Protein AF-A0A2G8TCR2-F1 (afdb_monomer)

Radius of gyration: 30.46 Å; Cα contacts (8 Å, |Δi|>4): 49; chains: 1; bounding box: 66×80×64 Å

pLDDT: mean 81.92, std 24.18, range [31.58, 98.81]

Structure (mmCIF, N/CA/C/O backbone):
data_AF-A0A2G8TCR2-F1
#
_entry.id   AF-A0A2G8TCR2-F1
#
loop_
_atom_site.group_PDB
_atom_site.id
_atom_site.type_symbol
_atom_site.label_atom_id
_atom_site.label_alt_id
_atom_site.label_comp_id
_atom_site.label_asym_id
_atom_site.label_entity_id
_atom_site.label_seq_id
_atom_site.pdbx_PDB_ins_code
_atom_site.Cartn_x
_atom_site.Cartn_y
_atom_site.Cartn_z
_atom_site.occupancy
_atom_site.B_iso_or_equiv
_atom_site.auth_seq_id
_atom_site.auth_comp_id
_atom_site.auth_asym_id
_atom_site.auth_atom_id
_atom_site.pdbx_PDB_model_num
ATOM 1 N N . MET A 1 1 ? -4.314 7.991 1.433 1.00 79.81 1 MET A N 1
ATOM 2 C CA . MET A 1 1 ? -3.798 7.998 2.825 1.00 79.81 1 MET A CA 1
ATOM 3 C C . MET A 1 1 ? -4.291 9.195 3.634 1.00 79.81 1 MET A C 1
ATOM 5 O O . MET A 1 1 ? -5.006 8.972 4.592 1.00 79.81 1 MET A O 1
ATOM 9 N N . GLU A 1 2 ? -4.019 10.449 3.253 1.00 84.31 2 GLU A N 1
ATOM 10 C CA . GLU A 1 2 ? -4.467 11.628 4.037 1.00 84.31 2 GLU A CA 1
ATOM 11 C C . GLU A 1 2 ? -5.997 11.785 4.145 1.00 84.31 2 GLU A C 1
ATOM 13 O O . GLU A 1 2 ? -6.511 12.331 5.119 1.00 84.31 2 GLU A O 1
ATOM 18 N N . ARG A 1 3 ? -6.741 11.287 3.149 1.00 87.06 3 ARG A N 1
ATOM 19 C CA . ARG A 1 3 ? -8.203 11.164 3.234 1.00 87.06 3 ARG A CA 1
ATOM 20 C C . ARG A 1 3 ? -8.614 10.143 4.298 1.00 87.06 3 ARG A C 1
ATOM 22 O O . ARG A 1 3 ? -9.419 10.474 5.151 1.00 87.06 3 ARG A O 1
ATOM 29 N N . LEU A 1 4 ? -8.010 8.954 4.261 1.00 89.50 4 LEU A N 1
ATOM 30 C CA . LEU A 1 4 ? -8.298 7.860 5.190 1.00 89.50 4 LEU A CA 1
ATOM 31 C C . LEU A 1 4 ? -7.996 8.236 6.643 1.00 89.50 4 LEU A C 1
ATOM 33 O O . LEU A 1 4 ? -8.786 7.954 7.528 1.00 89.50 4 LEU A O 1
ATOM 37 N N . ALA A 1 5 ? -6.898 8.957 6.880 1.00 86.94 5 ALA A N 1
ATOM 38 C CA . ALA A 1 5 ? -6.528 9.425 8.215 1.00 86.94 5 ALA A CA 1
ATOM 39 C C . ALA A 1 5 ? -7.534 10.417 8.842 1.00 86.94 5 ALA A C 1
ATOM 41 O O . ALA A 1 5 ? -7.387 10.760 10.010 1.00 86.94 5 ALA A O 1
ATOM 42 N N . ARG A 1 6 ? -8.509 10.917 8.073 1.00 90.25 6 ARG A N 1
ATOM 43 C CA . ARG A 1 6 ? -9.572 11.830 8.528 1.00 90.25 6 ARG A CA 1
ATOM 44 C C . ARG A 1 6 ? -10.968 11.219 8.398 1.00 90.25 6 ARG A C 1
ATOM 46 O O . ARG A 1 6 ? -11.954 11.917 8.630 1.00 90.25 6 ARG A O 1
ATOM 53 N N . THR A 1 7 ? -11.053 9.967 7.960 1.00 90.50 7 THR A N 1
ATOM 54 C CA . THR A 1 7 ? -12.312 9.235 7.873 1.00 90.50 7 THR A CA 1
ATOM 55 C C . THR A 1 7 ? -12.803 8.930 9.293 1.00 90.50 7 THR A C 1
ATOM 57 O O . THR A 1 7 ? -11.971 8.633 10.148 1.00 90.50 7 THR A O 1
ATOM 60 N N . PRO A 1 8 ? -14.116 9.015 9.569 1.00 91.88 8 PRO A N 1
ATOM 61 C CA . PRO A 1 8 ? -14.663 8.580 10.850 1.00 91.88 8 PRO A CA 1
ATOM 62 C C . PRO A 1 8 ? -14.346 7.105 11.143 1.00 91.88 8 PRO A C 1
ATOM 64 O O . PRO A 1 8 ? -14.259 6.298 10.217 1.00 91.88 8 PRO A O 1
ATOM 67 N N . ASP A 1 9 ? -14.206 6.752 12.422 1.00 90.38 9 ASP A N 1
ATOM 68 C CA . ASP A 1 9 ? -13.801 5.409 12.864 1.00 90.38 9 ASP A CA 1
ATOM 69 C C . ASP A 1 9 ? -14.678 4.289 12.276 1.00 90.38 9 ASP A C 1
ATOM 71 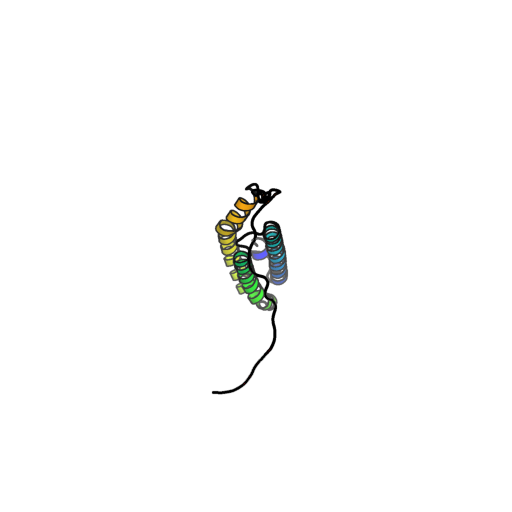O O . ASP A 1 9 ? -14.167 3.234 11.907 1.00 90.38 9 ASP A O 1
ATOM 75 N N . ASP A 1 10 ? -15.983 4.540 12.113 1.00 91.62 10 ASP A N 1
ATOM 76 C CA . ASP A 1 10 ? -16.956 3.583 11.565 1.00 91.62 10 ASP A CA 1
ATOM 77 C C . ASP A 1 10 ? -16.744 3.244 10.079 1.00 91.62 10 ASP A C 1
ATOM 79 O O . ASP A 1 10 ? -17.235 2.227 9.601 1.00 91.62 10 ASP A O 1
ATOM 83 N N . GLN A 1 11 ? -15.985 4.069 9.359 1.00 95.06 11 GLN A N 1
ATOM 84 C CA . GLN A 1 11 ? -15.630 3.903 7.948 1.00 95.06 11 GLN A CA 1
ATOM 85 C C . GLN A 1 11 ? -14.128 3.650 7.758 1.00 95.06 11 GLN A C 1
ATOM 87 O O . GLN A 1 11 ? -13.651 3.488 6.629 1.00 95.06 11 GLN A O 1
ATOM 92 N N . PHE A 1 12 ? -13.348 3.663 8.842 1.00 96.69 12 PHE A N 1
ATOM 93 C CA . PHE A 1 12 ? -11.898 3.562 8.763 1.00 96.69 12 PHE A CA 1
ATOM 94 C C . PHE A 1 12 ? -11.453 2.182 8.270 1.00 96.69 12 PHE A C 1
ATOM 96 O O . PHE A 1 12 ? -10.577 2.108 7.410 1.00 96.69 12 PHE A O 1
ATOM 103 N N . ALA A 1 13 ? -12.062 1.103 8.773 1.00 97.12 13 ALA A N 1
ATOM 104 C CA . ALA A 1 13 ? -11.699 -0.263 8.393 1.00 97.12 13 ALA A CA 1
ATOM 105 C C . ALA A 1 13 ? -11.891 -0.517 6.889 1.00 97.12 13 ALA A C 1
ATOM 107 O O . ALA A 1 13 ? -10.961 -0.969 6.221 1.00 97.12 13 ALA A O 1
ATOM 108 N N . ASP A 1 14 ? -13.040 -0.122 6.335 1.00 97.31 14 ASP A N 1
ATOM 109 C CA . ASP A 1 14 ? -13.312 -0.227 4.896 1.00 97.31 14 ASP A CA 1
ATOM 110 C C . ASP A 1 14 ? -12.282 0.558 4.079 1.00 97.31 14 ASP A C 1
ATOM 112 O O . ASP A 1 14 ? -11.683 0.044 3.136 1.00 97.31 14 ASP A O 1
ATOM 116 N N . GLY A 1 15 ? -11.989 1.793 4.492 1.00 97.69 15 GLY A N 1
ATOM 117 C CA . GLY A 1 15 ? -10.991 2.605 3.810 1.00 97.69 15 GLY A CA 1
ATOM 118 C C . GLY A 1 15 ? -9.557 2.066 3.941 1.00 97.69 15 GLY A C 1
ATOM 119 O O . GLY A 1 15 ? -8.740 2.283 3.042 1.00 97.69 15 GLY A O 1
ATOM 120 N N . PHE A 1 16 ? -9.231 1.366 5.031 1.00 98.25 16 PHE A N 1
ATOM 121 C CA . PHE A 1 16 ? -7.952 0.678 5.213 1.00 98.25 16 PHE A CA 1
ATOM 122 C C . PHE A 1 16 ? -7.836 -0.529 4.276 1.00 98.25 16 PHE A C 1
ATOM 124 O O . PHE A 1 16 ? -6.799 -0.700 3.634 1.00 98.25 16 PHE A O 1
ATOM 131 N N . ASN A 1 17 ? -8.916 -1.293 4.114 1.00 98.19 17 ASN A N 1
ATOM 132 C CA . ASN A 1 17 ? -9.001 -2.398 3.161 1.00 98.19 17 ASN A CA 1
ATOM 133 C C . ASN A 1 17 ? -8.857 -1.918 1.712 1.00 98.19 17 ASN A C 1
ATOM 135 O O . ASN A 1 17 ? -8.051 -2.467 0.957 1.00 98.19 17 ASN A O 1
ATOM 139 N N . ASP A 1 18 ? -9.546 -0.834 1.350 1.00 98.06 18 ASP A N 1
ATOM 140 C CA . ASP A 1 18 ? -9.407 -0.200 0.036 1.00 98.06 18 ASP A CA 1
ATOM 141 C C . ASP A 1 18 ? -7.961 0.235 -0.234 1.00 98.06 18 ASP A C 1
ATOM 143 O O . ASP A 1 18 ? -7.439 0.057 -1.337 1.00 98.06 18 ASP A O 1
ATOM 147 N N . LEU A 1 19 ? -7.282 0.788 0.778 1.00 97.69 19 LEU A N 1
ATOM 148 C CA . LEU A 1 19 ? -5.886 1.198 0.655 1.00 97.69 19 LEU A CA 1
ATOM 149 C C . LEU A 1 19 ? -4.956 0.008 0.394 1.00 97.69 19 LEU A C 1
ATOM 151 O O . LEU A 1 19 ? -4.040 0.131 -0.424 1.00 97.69 19 LEU A O 1
ATOM 155 N N . ILE A 1 20 ? -5.160 -1.109 1.097 1.00 98.56 20 ILE A N 1
ATOM 156 C CA . ILE A 1 20 ? -4.379 -2.334 0.894 1.00 98.56 20 ILE A CA 1
ATOM 157 C C . ILE A 1 20 ? -4.570 -2.828 -0.541 1.00 98.56 20 ILE A C 1
ATOM 159 O O . ILE A 1 20 ? -3.578 -2.989 -1.250 1.00 98.56 20 ILE A O 1
ATOM 163 N N . ALA A 1 21 ? -5.814 -2.956 -1.006 1.00 98.56 21 ALA A N 1
ATOM 164 C CA . ALA A 1 21 ? -6.121 -3.415 -2.362 1.00 98.56 21 ALA A CA 1
ATOM 165 C C . ALA A 1 21 ? -5.533 -2.494 -3.453 1.00 98.56 21 ALA A C 1
ATOM 167 O O . ALA A 1 21 ? -4.983 -2.952 -4.463 1.00 98.56 21 ALA A O 1
ATOM 168 N N . GLU A 1 22 ? -5.597 -1.174 -3.248 1.00 98.19 22 GLU A N 1
ATOM 169 C CA . GLU A 1 22 ? -4.992 -0.194 -4.153 1.00 98.19 22 GLU A CA 1
ATOM 170 C C . GLU A 1 22 ? -3.461 -0.332 -4.189 1.00 98.19 22 GLU A C 1
ATOM 172 O O . GLU A 1 22 ? -2.831 -0.185 -5.243 1.00 98.19 22 GLU A O 1
ATOM 177 N N . LEU A 1 23 ? -2.837 -0.593 -3.037 1.00 98.19 23 LEU A N 1
ATOM 178 C CA . LEU A 1 23 ? -1.397 -0.789 -2.953 1.00 98.19 23 LEU A CA 1
ATOM 179 C C . LEU A 1 23 ? -0.976 -2.095 -3.633 1.00 98.19 23 LEU A C 1
ATOM 181 O O . LEU A 1 23 ? -0.072 -2.052 -4.462 1.00 98.19 23 LEU A O 1
ATOM 185 N N . GLU A 1 24 ? -1.645 -3.213 -3.355 1.00 98.81 24 GLU A N 1
ATOM 186 C CA . GLU A 1 24 ? -1.401 -4.506 -4.009 1.00 98.81 24 GLU A CA 1
ATOM 187 C C . GLU A 1 24 ? -1.433 -4.387 -5.532 1.00 98.81 24 GLU A C 1
ATOM 189 O O . GLU A 1 24 ? -0.497 -4.817 -6.209 1.00 98.81 24 GLU A O 1
ATOM 194 N N . THR A 1 25 ? -2.475 -3.740 -6.064 1.00 98.75 25 THR A N 1
ATOM 195 C CA . THR A 1 25 ? -2.640 -3.528 -7.507 1.00 98.75 25 THR A CA 1
ATOM 196 C C . THR A 1 25 ? -1.443 -2.775 -8.085 1.00 98.75 25 THR A C 1
ATOM 198 O O . THR A 1 25 ? -0.821 -3.222 -9.046 1.00 98.75 25 THR A O 1
ATOM 201 N N . ARG A 1 26 ? -1.047 -1.665 -7.453 1.00 98.06 26 ARG A N 1
ATOM 202 C CA . ARG A 1 26 ? 0.073 -0.842 -7.924 1.00 98.06 26 ARG A CA 1
ATOM 203 C C . ARG A 1 26 ? 1.416 -1.568 -7.865 1.00 98.06 26 ARG A C 1
ATOM 205 O O . ARG A 1 26 ? 2.204 -1.454 -8.800 1.00 98.06 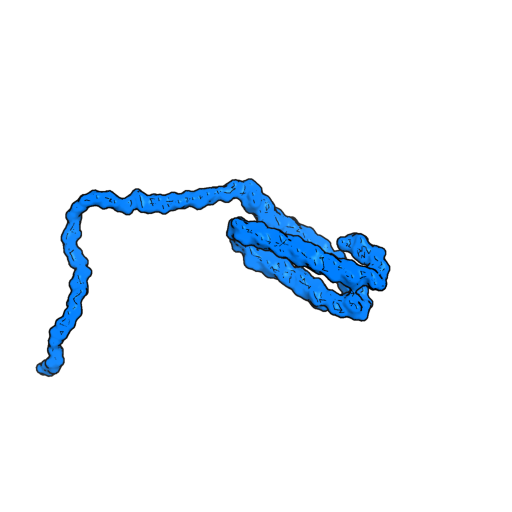26 ARG A O 1
ATOM 212 N N . LEU A 1 27 ? 1.680 -2.297 -6.781 1.00 98.56 27 LEU A N 1
ATOM 213 C CA . LEU A 1 27 ? 2.915 -3.070 -6.636 1.00 98.56 27 LEU A CA 1
ATOM 214 C C . LEU A 1 27 ? 2.965 -4.205 -7.671 1.00 98.56 27 LEU A C 1
ATOM 216 O O . LEU A 1 27 ? 4.017 -4.473 -8.250 1.00 98.56 27 LEU A O 1
ATOM 220 N N . ARG A 1 28 ? 1.823 -4.832 -7.973 1.00 98.69 28 ARG A N 1
ATOM 221 C CA . ARG A 1 28 ? 1.714 -5.861 -9.013 1.00 98.69 28 ARG A CA 1
ATOM 222 C C . ARG A 1 28 ? 1.921 -5.304 -10.422 1.00 98.69 28 ARG A C 1
ATOM 224 O O . ARG A 1 28 ? 2.582 -5.959 -11.232 1.00 98.69 28 ARG A O 1
ATOM 231 N N . ASP A 1 29 ? 1.405 -4.113 -10.708 1.00 98.38 29 ASP A N 1
ATOM 232 C CA . ASP A 1 29 ? 1.634 -3.420 -11.979 1.00 98.38 29 ASP A CA 1
ATOM 233 C C . ASP A 1 29 ? 3.120 -3.098 -12.178 1.00 98.38 29 ASP A C 1
ATOM 235 O O . ASP A 1 29 ? 3.684 -3.365 -13.243 1.00 98.38 29 ASP A O 1
ATOM 239 N N . GLU A 1 30 ? 3.792 -2.591 -11.141 1.00 98.31 30 GLU A N 1
ATOM 240 C CA . GLU A 1 30 ? 5.235 -2.346 -11.180 1.00 98.31 30 GLU A CA 1
ATOM 241 C C . GLU A 1 30 ? 6.014 -3.643 -11.419 1.00 98.31 30 GLU A C 1
ATOM 243 O O . GLU A 1 30 ? 6.862 -3.719 -12.309 1.00 98.31 30 GLU A O 1
ATOM 248 N N . GLU A 1 31 ? 5.683 -4.707 -10.692 1.00 98.62 31 GLU A N 1
ATOM 249 C CA . GLU A 1 31 ? 6.303 -6.013 -10.883 1.00 98.62 31 GLU A CA 1
ATOM 250 C C . GLU A 1 31 ? 6.126 -6.565 -12.302 1.00 98.62 31 GLU A C 1
ATOM 252 O O . GLU A 1 31 ? 7.041 -7.208 -12.820 1.00 98.62 31 GLU A O 1
ATOM 257 N N . ALA A 1 32 ? 4.983 -6.319 -12.945 1.00 98.31 32 ALA A N 1
ATOM 258 C CA . ALA A 1 32 ? 4.755 -6.713 -14.333 1.00 98.31 32 ALA A CA 1
ATOM 259 C C . ALA A 1 32 ? 5.671 -5.940 -15.301 1.00 98.31 32 ALA A C 1
ATOM 261 O O . ALA A 1 32 ? 6.216 -6.522 -16.243 1.00 98.31 32 ALA A O 1
ATOM 262 N N . VAL A 1 33 ? 5.916 -4.648 -15.046 1.00 96.81 33 VAL A N 1
ATOM 263 C CA . VAL A 1 33 ? 6.910 -3.859 -15.797 1.00 96.81 33 VAL A CA 1
ATOM 264 C C . VAL A 1 33 ? 8.305 -4.458 -15.626 1.00 96.81 33 VAL A C 1
ATOM 266 O O . VAL A 1 33 ? 9.044 -4.629 -16.598 1.00 96.81 33 VAL A O 1
ATOM 269 N N . MET A 1 34 ? 8.669 -4.819 -14.400 1.00 97.94 34 MET A N 1
ATOM 270 C CA . MET A 1 34 ? 9.967 -5.418 -14.103 1.00 97.94 34 MET A CA 1
ATOM 271 C C . MET A 1 34 ? 10.163 -6.778 -14.785 1.00 97.94 34 MET A C 1
ATOM 273 O O . MET A 1 34 ? 11.247 -7.050 -15.308 1.00 97.94 34 MET A O 1
ATOM 277 N N . GLU A 1 35 ? 9.130 -7.624 -14.804 1.00 97.81 35 GLU A N 1
ATOM 278 C CA . GLU A 1 35 ? 9.120 -8.894 -15.540 1.00 97.81 35 GLU A CA 1
ATOM 279 C C . GLU A 1 35 ? 9.340 -8.673 -17.037 1.00 97.81 35 GLU A C 1
ATOM 281 O O . GLU A 1 35 ? 10.219 -9.303 -17.627 1.00 97.81 35 GLU A O 1
ATOM 286 N N . ALA A 1 36 ? 8.599 -7.741 -17.644 1.00 96.19 36 ALA A N 1
ATOM 287 C CA . ALA A 1 36 ? 8.705 -7.435 -19.070 1.00 96.19 36 ALA A CA 1
ATOM 288 C C . ALA A 1 36 ? 10.117 -6.971 -19.472 1.00 96.19 36 ALA A C 1
ATOM 290 O O . ALA A 1 36 ? 10.583 -7.246 -20.580 1.00 96.19 36 ALA A O 1
ATOM 291 N N . LEU A 1 37 ? 10.824 -6.304 -18.558 1.00 93.88 37 LEU A N 1
ATOM 292 C CA . LEU A 1 37 ? 12.195 -5.841 -18.759 1.00 93.88 37 LEU A CA 1
ATOM 293 C C . LEU A 1 37 ? 13.267 -6.882 -18.419 1.00 93.88 37 LEU A C 1
ATOM 295 O O . LEU A 1 37 ? 14.446 -6.610 -18.641 1.00 93.88 37 LEU A O 1
ATOM 299 N N . ASN A 1 38 ? 12.898 -8.052 -17.883 1.00 95.12 38 ASN A N 1
ATOM 300 C CA . ASN A 1 38 ? 13.835 -8.980 -17.240 1.00 95.12 38 ASN A CA 1
ATOM 301 C C . ASN A 1 38 ? 14.735 -8.255 -16.222 1.00 95.12 38 ASN A C 1
ATOM 303 O O . ASN A 1 38 ? 15.958 -8.418 -16.219 1.00 95.12 38 ASN A O 1
ATOM 307 N N . TYR A 1 39 ? 14.136 -7.392 -15.396 1.00 97.00 39 TYR A N 1
ATOM 308 C CA . TYR A 1 39 ? 14.882 -6.499 -14.520 1.00 97.00 39 TYR A CA 1
ATOM 309 C C . TYR A 1 39 ? 15.754 -7.289 -13.523 1.00 97.00 39 TYR A C 1
ATOM 311 O O . TYR A 1 39 ? 15.217 -8.088 -12.748 1.00 97.00 39 TYR A O 1
ATOM 319 N N . PRO A 1 40 ? 17.084 -7.061 -13.478 1.00 96.06 40 PRO A N 1
ATOM 320 C CA . PRO A 1 40 ? 17.999 -7.903 -12.701 1.00 96.06 40 PRO A CA 1
ATOM 321 C C . PRO A 1 40 ? 17.680 -7.996 -11.203 1.00 96.06 40 PRO A C 1
ATOM 323 O O . PRO A 1 40 ? 17.914 -9.033 -10.587 1.00 96.06 40 PRO A O 1
ATOM 326 N N . ALA A 1 41 ? 17.125 -6.932 -10.614 1.00 97.00 41 ALA A N 1
ATOM 327 C CA . ALA A 1 41 ? 16.804 -6.870 -9.187 1.00 97.00 41 ALA A CA 1
ATOM 328 C C . ALA A 1 41 ? 15.333 -7.211 -8.862 1.00 97.00 41 ALA A C 1
ATOM 330 O O . ALA A 1 41 ? 14.864 -6.909 -7.764 1.00 97.00 41 ALA A O 1
ATOM 331 N N . LEU A 1 42 ? 14.604 -7.873 -9.776 1.00 98.12 42 LEU A N 1
ATOM 332 C CA . LEU A 1 42 ? 13.195 -8.257 -9.589 1.00 98.12 42 LEU A CA 1
ATOM 333 C C . LEU A 1 42 ? 12.941 -8.971 -8.256 1.00 98.12 42 LEU A C 1
ATOM 335 O O . LEU A 1 42 ? 12.017 -8.623 -7.525 1.00 98.12 42 LEU A O 1
ATOM 339 N N . ARG A 1 43 ? 13.783 -9.950 -7.908 1.00 98.50 43 ARG A N 1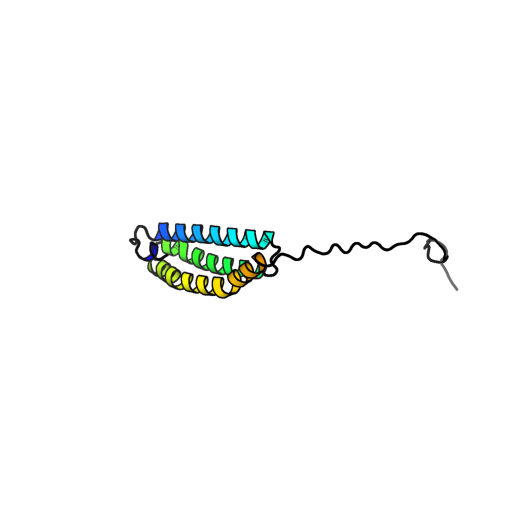
ATOM 340 C CA . ARG A 1 43 ? 13.592 -10.750 -6.692 1.00 98.50 43 ARG A CA 1
ATOM 341 C C . ARG A 1 43 ? 13.657 -9.904 -5.417 1.00 98.50 43 ARG A C 1
ATOM 343 O O . ARG A 1 43 ? 12.787 -10.039 -4.564 1.00 98.50 43 ARG A O 1
ATOM 350 N N . SER A 1 44 ? 14.673 -9.054 -5.282 1.00 98.38 44 SER A N 1
ATOM 351 C CA . SER A 1 44 ? 14.846 -8.217 -4.089 1.00 98.38 44 SER A CA 1
ATOM 352 C C . SER A 1 44 ? 13.798 -7.108 -3.998 1.00 98.38 44 SER A C 1
ATOM 354 O O . SER A 1 44 ? 13.428 -6.706 -2.902 1.00 98.38 44 SER A O 1
ATOM 356 N N . HIS A 1 45 ? 13.295 -6.622 -5.134 1.00 98.56 45 HIS A N 1
ATOM 357 C CA . HIS A 1 45 ? 12.216 -5.630 -5.176 1.00 98.56 45 HIS A CA 1
ATOM 358 C C . HIS A 1 45 ? 10.893 -6.224 -4.695 1.00 98.56 45 HIS A C 1
ATOM 360 O O . HIS A 1 45 ? 10.278 -5.686 -3.777 1.00 98.56 45 HIS A O 1
ATOM 366 N N . ARG A 1 46 ? 10.531 -7.406 -5.206 1.00 98.81 46 ARG A N 1
ATOM 367 C CA . ARG A 1 46 ? 9.372 -8.176 -4.729 1.00 98.81 46 ARG A CA 1
ATOM 368 C C . ARG A 1 46 ? 9.422 -8.478 -3.248 1.00 98.81 46 ARG A C 1
ATOM 370 O O . ARG A 1 46 ? 8.405 -8.447 -2.570 1.00 98.81 46 ARG A O 1
ATOM 377 N N . GLU A 1 47 ? 10.604 -8.787 -2.734 1.00 98.81 47 GLU A N 1
ATOM 378 C CA . GLU A 1 47 ? 10.770 -9.026 -1.308 1.00 98.81 47 GLU A CA 1
ATOM 379 C C . GLU A 1 47 ? 10.414 -7.783 -0.477 1.00 98.81 47 GLU A C 1
ATOM 381 O O . GLU A 1 47 ? 9.770 -7.912 0.563 1.00 98.81 47 GLU A O 1
ATOM 386 N N . GLN A 1 48 ? 10.778 -6.579 -0.933 1.00 98.62 48 GLN A N 1
ATOM 387 C CA . GLN A 1 48 ? 10.385 -5.339 -0.256 1.00 98.62 48 GLN A CA 1
ATOM 388 C C . GLN A 1 48 ? 8.870 -5.119 -0.313 1.00 98.62 48 GLN A C 1
ATOM 390 O O . GLN A 1 48 ? 8.280 -4.785 0.715 1.00 98.62 48 GLN A O 1
ATOM 395 N N . HIS A 1 49 ? 8.237 -5.371 -1.463 1.00 98.75 49 HIS A N 1
ATOM 396 C CA . HIS A 1 49 ? 6.776 -5.325 -1.603 1.00 98.75 49 HIS A CA 1
ATOM 397 C C . HIS A 1 49 ? 6.087 -6.291 -0.639 1.00 98.75 49 HIS A C 1
ATOM 399 O O . HIS A 1 49 ? 5.230 -5.891 0.145 1.00 98.75 49 HIS A O 1
ATOM 405 N N . ALA A 1 50 ? 6.511 -7.556 -0.648 1.00 98.75 50 ALA A N 1
ATOM 406 C CA . ALA A 1 50 ? 5.927 -8.605 0.172 1.00 98.75 50 ALA A CA 1
ATOM 407 C C . ALA A 1 50 ? 6.047 -8.298 1.669 1.00 98.75 50 ALA A C 1
ATOM 409 O O . ALA A 1 50 ? 5.100 -8.524 2.413 1.00 98.75 50 ALA A O 1
ATOM 410 N N . ARG A 1 51 ? 7.179 -7.744 2.124 1.00 98.62 51 ARG A N 1
ATOM 411 C CA . ARG A 1 51 ? 7.355 -7.338 3.529 1.00 98.62 51 ARG A CA 1
ATOM 412 C C . ARG A 1 51 ? 6.411 -6.203 3.927 1.00 98.62 51 ARG A C 1
ATOM 414 O O . ARG A 1 51 ? 5.853 -6.248 5.020 1.00 98.62 51 ARG A O 1
ATOM 421 N N . ALA A 1 52 ? 6.225 -5.208 3.059 1.00 98.38 52 ALA A N 1
ATOM 422 C CA . ALA A 1 52 ? 5.302 -4.107 3.316 1.00 98.38 52 ALA A CA 1
ATOM 423 C C . ALA A 1 52 ? 3.843 -4.588 3.359 1.00 98.38 52 ALA A C 1
ATOM 425 O O . ALA A 1 52 ? 3.128 -4.283 4.312 1.00 98.38 52 ALA A O 1
ATOM 426 N N . LEU A 1 53 ? 3.427 -5.398 2.380 1.00 98.75 53 LEU A N 1
ATOM 427 C CA . LEU A 1 53 ? 2.083 -5.981 2.340 1.00 98.75 53 LEU A CA 1
ATOM 428 C C . LEU A 1 53 ? 1.830 -6.918 3.525 1.00 98.75 53 LEU A C 1
ATOM 430 O O . LEU A 1 53 ? 0.782 -6.831 4.153 1.00 98.75 53 LEU A O 1
ATOM 434 N N . ALA A 1 54 ? 2.799 -7.756 3.901 1.00 98.75 54 ALA A N 1
ATOM 435 C CA . ALA A 1 54 ? 2.665 -8.640 5.057 1.00 98.75 54 ALA A CA 1
ATOM 436 C C . ALA A 1 54 ? 2.418 -7.863 6.360 1.00 98.75 54 ALA A C 1
ATOM 438 O O . ALA A 1 54 ? 1.592 -8.280 7.169 1.00 98.75 54 ALA A O 1
ATOM 439 N N . ALA A 1 55 ? 3.093 -6.726 6.558 1.00 98.25 55 ALA A N 1
ATOM 440 C CA . ALA A 1 55 ? 2.851 -5.871 7.718 1.00 98.25 55 ALA A CA 1
ATOM 441 C C . ALA A 1 55 ? 1.428 -5.284 7.714 1.00 98.25 55 ALA A C 1
ATOM 443 O O . ALA A 1 55 ? 0.770 -5.270 8.753 1.00 98.25 55 ALA A O 1
ATOM 444 N N . LEU A 1 56 ? 0.930 -4.853 6.551 1.00 98.56 56 LEU A N 1
ATOM 445 C CA . LEU A 1 56 ? -0.430 -4.326 6.413 1.00 98.56 56 LEU A CA 1
ATOM 446 C C . LEU A 1 56 ? -1.494 -5.403 6.647 1.00 98.56 56 LEU A C 1
ATOM 448 O O . LEU A 1 56 ? -2.410 -5.179 7.432 1.00 98.56 56 LEU A O 1
ATOM 452 N N . HIS A 1 57 ? -1.340 -6.590 6.060 1.00 98.62 57 HIS A N 1
ATOM 453 C CA . HIS A 1 57 ? -2.258 -7.709 6.294 1.00 98.62 57 HIS A CA 1
ATOM 454 C C . HIS A 1 57 ? -2.215 -8.235 7.727 1.00 98.62 57 HIS A C 1
ATOM 456 O O . HIS A 1 57 ? -3.199 -8.796 8.197 1.00 98.62 57 HIS A O 1
ATOM 462 N N . HIS A 1 58 ? -1.101 -8.064 8.442 1.00 98.31 58 HIS A N 1
ATOM 463 C CA . HIS A 1 58 ? -1.054 -8.396 9.863 1.00 98.31 58 HIS A CA 1
ATOM 464 C C . HIS A 1 58 ? -1.897 -7.427 10.707 1.00 98.31 58 HIS A C 1
ATOM 466 O O . HIS A 1 58 ? -2.552 -7.854 11.657 1.00 98.31 58 HIS A O 1
ATOM 472 N N . ALA A 1 59 ? -1.906 -6.140 10.345 1.00 98.06 59 ALA A N 1
ATOM 473 C CA . ALA A 1 59 ? -2.718 -5.121 11.006 1.00 98.06 59 ALA A CA 1
ATOM 474 C C . ALA A 1 59 ? -4.203 -5.195 10.614 1.00 98.06 59 ALA A C 1
ATOM 476 O O . ALA A 1 59 ? -5.069 -4.951 11.448 1.00 98.06 59 ALA A O 1
ATOM 477 N N . GLN A 1 60 ? -4.500 -5.566 9.367 1.00 98.44 60 GLN A N 1
ATOM 478 C CA . GLN A 1 60 ? -5.844 -5.591 8.788 1.00 98.44 60 GLN A CA 1
ATOM 479 C C . GLN A 1 60 ? -6.927 -6.230 9.684 1.00 98.44 60 GLN A C 1
ATOM 481 O O . GLN A 1 60 ? -7.880 -5.527 10.012 1.00 98.44 60 GLN A O 1
ATOM 486 N N . PRO A 1 61 ? -6.800 -7.483 10.171 1.00 98.44 61 PRO A N 1
ATOM 487 C CA . PRO A 1 61 ? -7.847 -8.090 10.998 1.00 98.44 61 PRO A CA 1
ATOM 488 C C . PRO A 1 61 ? -8.032 -7.395 12.357 1.00 98.44 61 PRO A C 1
ATOM 490 O O . PRO A 1 61 ? -9.105 -7.470 12.948 1.00 98.44 61 PRO A O 1
ATOM 493 N N . GLN A 1 62 ? -7.001 -6.722 12.876 1.00 98.38 62 GLN A N 1
ATOM 494 C CA . GLN A 1 62 ? -7.094 -5.967 14.131 1.00 98.38 62 GLN A CA 1
ATOM 495 C C . GLN A 1 62 ? -7.836 -4.646 13.905 1.00 98.38 62 GLN A C 1
ATOM 497 O O . GLN A 1 62 ? -8.703 -4.288 14.700 1.00 98.38 62 GLN A O 1
ATOM 502 N N . VAL A 1 63 ? -7.570 -3.976 12.780 1.00 98.12 63 VAL A N 1
ATOM 503 C CA . VAL A 1 63 ? -8.306 -2.780 12.345 1.00 98.12 63 VAL A CA 1
ATOM 504 C C . VAL A 1 63 ? -9.779 -3.109 12.086 1.00 98.12 63 VAL A C 1
ATOM 506 O O . VAL A 1 63 ? -10.654 -2.391 12.562 1.00 98.12 63 VAL A O 1
ATOM 509 N N . GLU A 1 64 ? -10.072 -4.222 11.408 1.00 97.38 64 GLU A N 1
ATOM 510 C CA . GLU A 1 64 ? -11.442 -4.728 11.216 1.00 97.38 64 GLU A CA 1
ATOM 511 C C . GLU A 1 64 ? -12.127 -5.073 12.550 1.00 97.38 64 GLU A C 1
ATOM 513 O O . GLU A 1 64 ? -13.338 -4.915 12.693 1.00 97.38 64 GLU A O 1
ATOM 518 N N . GLY A 1 65 ? -11.348 -5.496 13.551 1.00 97.12 65 GLY A N 1
ATOM 519 C CA . GLY A 1 65 ? -11.793 -5.710 14.929 1.00 97.12 65 GLY A CA 1
ATOM 520 C C . GLY A 1 65 ? -11.958 -4.434 15.767 1.00 97.12 65 GLY A C 1
ATOM 521 O O . GLY A 1 65 ? -12.353 -4.535 16.929 1.00 97.12 65 GLY A O 1
ATOM 522 N N . GLY A 1 66 ? -11.674 -3.253 15.206 1.00 96.19 66 GLY A N 1
ATOM 523 C CA . GLY A 1 66 ? -11.842 -1.951 15.858 1.00 96.19 66 GLY A CA 1
ATOM 524 C C . GLY A 1 66 ? -10.563 -1.318 16.419 1.00 96.19 66 GLY A C 1
ATOM 525 O O . GLY A 1 66 ? -10.648 -0.268 17.056 1.00 96.19 66 GLY A O 1
ATOM 526 N N . ASP A 1 67 ? -9.379 -1.895 16.191 1.00 97.50 67 ASP A N 1
ATOM 527 C CA . ASP A 1 67 ? -8.104 -1.266 16.565 1.00 97.50 67 ASP A CA 1
ATOM 528 C C . ASP A 1 67 ? -7.694 -0.183 15.550 1.00 97.50 67 ASP A C 1
ATOM 530 O O . ASP A 1 67 ? -6.803 -0.345 14.710 1.00 97.50 67 ASP A O 1
ATOM 534 N N . ILE A 1 68 ? -8.389 0.954 15.611 1.00 95.94 68 ILE A N 1
ATOM 535 C CA . ILE A 1 68 ? -8.158 2.096 14.714 1.00 95.94 68 ILE A CA 1
ATOM 536 C C . ILE A 1 68 ? -6.786 2.740 14.971 1.00 95.94 68 ILE A C 1
ATOM 538 O O . ILE A 1 68 ? -6.152 3.259 14.047 1.00 95.94 68 ILE A O 1
ATOM 542 N N . ALA A 1 69 ? -6.284 2.666 16.208 1.00 96.38 69 ALA A N 1
ATOM 543 C CA . ALA A 1 69 ? -4.975 3.200 16.573 1.00 96.38 69 ALA A CA 1
ATOM 544 C C . ALA A 1 69 ? -3.853 2.503 15.790 1.00 96.38 69 ALA A C 1
ATOM 546 O O . ALA A 1 69 ? -3.023 3.186 15.183 1.00 96.38 69 ALA A O 1
ATOM 547 N N . LEU A 1 70 ? -3.883 1.169 15.706 1.00 97.25 70 LEU A N 1
ATOM 548 C CA . LEU A 1 70 ? -2.934 0.409 14.893 1.00 97.25 70 LEU A CA 1
ATOM 549 C C . LEU A 1 70 ? -3.002 0.792 13.408 1.00 97.25 70 LEU A C 1
ATOM 551 O O . LEU A 1 70 ? -1.973 0.947 12.742 1.00 97.25 70 LEU A O 1
ATOM 555 N N . GLY A 1 71 ? -4.211 0.993 12.883 1.00 96.94 71 GLY A N 1
ATOM 556 C CA . GLY A 1 71 ? -4.410 1.472 11.518 1.00 96.94 71 GLY A CA 1
ATOM 557 C C . GLY A 1 71 ? -3.745 2.830 11.274 1.00 96.94 71 GLY A C 1
ATOM 558 O O . GLY A 1 71 ? -3.067 3.029 10.261 1.00 96.94 71 GLY A O 1
ATOM 559 N N . HIS A 1 72 ? -3.868 3.764 12.219 1.00 96.00 72 HIS A N 1
ATOM 560 C CA . HIS A 1 72 ? -3.179 5.051 12.146 1.00 96.00 72 HIS A CA 1
ATOM 561 C C . HIS A 1 72 ? -1.655 4.922 12.222 1.00 96.00 72 HIS A C 1
ATOM 563 O O . HIS A 1 72 ? -0.961 5.625 11.484 1.00 96.00 72 HIS A O 1
ATOM 569 N N . GLU A 1 73 ? -1.118 4.030 13.055 1.00 97.12 73 GLU A N 1
ATOM 570 C CA . GLU A 1 73 ? 0.324 3.758 13.093 1.00 97.12 73 GLU A CA 1
ATOM 571 C C . GLU A 1 73 ? 0.831 3.266 11.731 1.00 97.12 73 GLU A C 1
ATOM 573 O O . GLU A 1 73 ? 1.808 3.803 11.194 1.00 97.12 73 GLU A O 1
ATOM 578 N N . ALA A 1 74 ? 0.113 2.329 11.105 1.00 96.81 74 ALA A N 1
ATOM 579 C CA . ALA A 1 74 ? 0.420 1.874 9.753 1.00 96.81 74 ALA A CA 1
ATOM 580 C C . ALA A 1 74 ? 0.403 3.039 8.742 1.00 96.81 74 ALA A C 1
ATOM 582 O O . ALA A 1 74 ? 1.329 3.172 7.935 1.00 96.81 74 ALA A O 1
ATOM 583 N N . LEU A 1 75 ? -0.577 3.948 8.826 1.00 95.50 75 LEU A N 1
ATOM 584 C CA . LEU A 1 75 ? -0.658 5.141 7.971 1.00 95.50 75 LEU A CA 1
ATOM 585 C C . LEU A 1 75 ? 0.456 6.167 8.203 1.00 95.50 75 LEU A C 1
ATOM 587 O O . LEU A 1 75 ? 0.752 6.947 7.297 1.00 95.50 75 LEU A O 1
ATOM 591 N N . GLN A 1 76 ? 1.097 6.180 9.370 1.00 95.62 76 GLN A N 1
ATOM 592 C CA . GLN A 1 76 ? 2.263 7.029 9.628 1.00 95.62 76 GLN A CA 1
ATOM 593 C C . GLN A 1 76 ? 3.565 6.425 9.086 1.00 95.62 76 GLN A C 1
ATOM 595 O O . GLN A 1 76 ? 4.496 7.159 8.730 1.00 95.62 76 GLN A O 1
ATOM 600 N N . LEU A 1 77 ? 3.658 5.096 9.045 1.00 96.56 77 LEU A N 1
ATOM 601 C CA . LEU A 1 77 ? 4.854 4.374 8.607 1.00 96.56 77 LEU A CA 1
ATOM 602 C C . LEU A 1 77 ? 4.883 4.159 7.093 1.00 96.56 77 LEU A C 1
ATOM 604 O O . LEU A 1 77 ? 5.932 4.328 6.467 1.00 96.56 77 LEU A O 1
ATOM 608 N N . LEU A 1 78 ? 3.739 3.847 6.489 1.00 97.50 78 LEU A N 1
ATOM 609 C CA . LEU A 1 78 ? 3.645 3.505 5.073 1.00 97.50 78 LEU A CA 1
ATOM 610 C C . LEU A 1 78 ? 4.148 4.621 4.128 1.00 97.50 78 LEU A C 1
ATOM 612 O O . LEU A 1 78 ? 4.919 4.305 3.221 1.00 97.50 78 LEU A O 1
ATOM 616 N N . PRO A 1 79 ? 3.852 5.923 4.337 1.00 96.62 79 PRO A N 1
ATOM 617 C CA . PRO A 1 79 ? 4.428 6.996 3.522 1.00 96.62 79 PRO A CA 1
ATOM 618 C C . PRO A 1 79 ? 5.957 7.078 3.603 1.00 96.62 79 PRO A C 1
ATOM 620 O O . PRO A 1 79 ? 6.611 7.386 2.607 1.00 96.62 79 PRO A O 1
ATOM 623 N N . LYS A 1 80 ? 6.542 6.788 4.774 1.00 97.50 80 LYS A N 1
ATOM 624 C CA . LYS A 1 80 ? 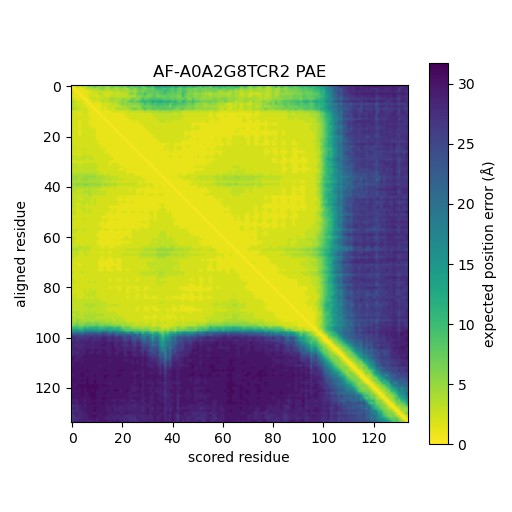8.002 6.785 4.966 1.00 97.50 80 LYS A CA 1
ATOM 625 C C . LYS A 1 80 ? 8.639 5.639 4.185 1.00 97.50 80 LYS A C 1
ATOM 627 O O . LYS A 1 80 ? 9.643 5.849 3.507 1.00 97.50 80 LYS A O 1
ATOM 632 N N . TRP A 1 81 ? 8.025 4.456 4.241 1.00 98.25 81 TRP A N 1
ATOM 633 C CA . TRP A 1 81 ? 8.443 3.311 3.436 1.00 98.25 81 TRP A CA 1
ATOM 634 C C . TRP A 1 81 ? 8.335 3.614 1.937 1.00 98.25 81 TRP A C 1
ATOM 636 O O . TRP A 1 81 ? 9.319 3.446 1.223 1.00 98.25 81 TRP A O 1
ATOM 646 N N . LEU A 1 82 ? 7.201 4.157 1.474 1.00 98.00 82 LEU A N 1
ATOM 647 C CA . LEU A 1 82 ? 6.997 4.530 0.069 1.00 98.00 82 LEU A CA 1
ATOM 648 C C . LEU A 1 82 ? 8.038 5.538 -0.421 1.00 98.00 82 LEU A C 1
ATOM 650 O O . LEU A 1 82 ? 8.551 5.405 -1.528 1.00 98.00 82 LEU A O 1
ATOM 654 N N . LEU A 1 83 ? 8.366 6.550 0.386 1.00 98.12 83 LEU A N 1
ATOM 655 C CA . LEU A 1 83 ? 9.382 7.534 0.023 1.00 98.12 83 LEU A CA 1
ATOM 656 C C . LEU A 1 83 ? 10.758 6.882 -0.151 1.00 98.12 83 LEU A C 1
ATOM 658 O O . LEU A 1 83 ? 11.438 7.146 -1.146 1.00 98.12 83 LEU A O 1
ATOM 662 N N . LEU A 1 84 ? 11.162 6.032 0.796 1.00 98.38 84 LEU A N 1
ATOM 663 C CA . LEU A 1 84 ? 12.434 5.320 0.723 1.00 98.38 84 LEU A CA 1
ATOM 664 C C . LEU A 1 84 ? 12.475 4.377 -0.484 1.00 98.38 84 LEU A C 1
ATOM 666 O O . LEU A 1 84 ? 13.445 4.402 -1.241 1.00 98.38 84 LEU A O 1
ATOM 670 N N . HIS A 1 85 ? 11.415 3.594 -0.683 1.00 98.44 85 HIS A N 1
ATOM 671 C CA . HIS A 1 85 ? 11.277 2.651 -1.787 1.00 98.44 85 HIS A CA 1
ATOM 672 C C . HIS A 1 85 ? 11.412 3.363 -3.138 1.00 98.44 85 HIS A C 1
ATOM 674 O O . HIS A 1 85 ? 12.340 3.080 -3.894 1.00 98.44 85 HIS A O 1
ATOM 680 N N . ARG A 1 86 ? 10.621 4.421 -3.354 1.00 97.94 86 ARG A N 1
ATOM 681 C CA . ARG A 1 86 ? 10.655 5.234 -4.578 1.00 97.94 86 ARG A CA 1
ATOM 682 C C . ARG A 1 86 ? 12.012 5.871 -4.849 1.00 97.94 86 ARG A C 1
ATOM 684 O O . ARG A 1 86 ? 12.468 5.918 -5.990 1.00 97.94 86 ARG A O 1
ATOM 691 N N . SER A 1 87 ? 12.657 6.388 -3.804 1.00 97.88 87 SER A N 1
ATOM 692 C CA . SER A 1 87 ? 13.924 7.118 -3.938 1.00 97.88 87 SER A CA 1
ATOM 693 C C . SER A 1 87 ? 15.118 6.203 -4.211 1.00 97.88 87 SER A C 1
ATOM 695 O O . SER A 1 87 ? 16.168 6.688 -4.628 1.00 97.88 87 SER A O 1
ATOM 697 N N . THR A 1 88 ? 14.980 4.896 -3.973 1.00 97.06 88 THR A N 1
ATOM 698 C CA . THR A 1 88 ? 16.085 3.934 -4.072 1.00 97.06 88 THR A CA 1
ATOM 699 C C . THR A 1 88 ? 15.852 2.872 -5.142 1.00 97.06 88 THR A C 1
ATOM 701 O O . THR A 1 88 ? 16.735 2.639 -5.965 1.00 97.06 88 THR A O 1
ATOM 704 N N . MET A 1 89 ? 14.676 2.247 -5.171 1.00 98.12 89 MET A N 1
ATOM 705 C CA . MET A 1 89 ? 14.363 1.117 -6.045 1.00 98.12 89 MET A CA 1
ATOM 706 C C . MET A 1 89 ? 13.653 1.577 -7.319 1.00 98.12 89 MET A C 1
ATOM 708 O O . MET A 1 89 ? 14.164 1.340 -8.416 1.00 98.12 89 MET A O 1
ATOM 712 N N . ASP A 1 90 ? 12.555 2.323 -7.201 1.00 97.88 90 ASP A N 1
ATOM 713 C CA . ASP A 1 90 ? 11.758 2.747 -8.362 1.00 97.88 90 ASP A CA 1
ATOM 714 C C . ASP A 1 90 ? 12.543 3.732 -9.233 1.00 97.88 90 ASP A C 1
ATOM 716 O O . ASP A 1 90 ? 12.433 3.720 -10.458 1.00 97.88 90 ASP A O 1
ATOM 720 N N . LEU A 1 91 ? 13.395 4.572 -8.631 1.00 96.69 91 LEU A N 1
ATOM 721 C CA . LEU A 1 91 ? 14.287 5.456 -9.383 1.00 96.69 91 LEU A CA 1
ATOM 722 C C . LEU A 1 91 ? 15.283 4.666 -10.252 1.00 96.69 91 LEU A C 1
ATOM 724 O O . LEU A 1 91 ? 15.576 5.071 -11.386 1.00 96.69 91 LEU A O 1
ATOM 728 N N . ALA A 1 92 ? 15.788 3.537 -9.747 1.00 95.50 92 ALA A N 1
ATOM 729 C CA . ALA A 1 92 ? 16.663 2.649 -10.504 1.00 95.50 92 ALA A CA 1
ATOM 730 C C . ALA A 1 92 ? 15.891 1.959 -11.642 1.00 95.50 92 ALA A C 1
ATOM 732 O O . ALA A 1 92 ? 16.352 1.975 -12.788 1.00 95.50 92 ALA A O 1
ATOM 733 N N . LEU A 1 93 ? 14.677 1.465 -11.369 1.00 95.69 93 LEU A N 1
ATOM 734 C CA . LEU A 1 93 ? 13.788 0.888 -12.382 1.00 95.69 93 LEU A CA 1
ATOM 735 C C . LEU A 1 93 ? 13.440 1.903 -13.483 1.00 95.69 93 LEU A C 1
ATOM 737 O O . LEU A 1 93 ? 13.590 1.613 -14.670 1.00 95.69 93 LEU A O 1
ATOM 741 N N . ALA A 1 94 ? 13.064 3.128 -13.110 1.00 95.06 94 ALA A N 1
ATOM 742 C CA . ALA A 1 94 ? 12.754 4.208 -14.046 1.00 95.06 94 ALA A CA 1
ATOM 743 C C . ALA A 1 94 ? 13.962 4.606 -14.912 1.00 95.06 94 ALA A C 1
ATOM 745 O O . ALA A 1 94 ? 13.819 5.091 -16.032 1.00 95.06 94 ALA A O 1
ATOM 746 N N . SER A 1 95 ? 15.182 4.431 -14.407 1.00 92.75 95 SER A N 1
ATOM 747 C CA . SER A 1 95 ? 16.399 4.683 -15.185 1.00 92.75 95 SER A CA 1
ATOM 748 C C . SER A 1 95 ? 16.682 3.554 -16.182 1.00 92.75 95 SER A C 1
ATOM 750 O O . SER A 1 95 ? 17.131 3.821 -17.301 1.00 92.75 95 SER A O 1
ATOM 752 N N . ALA A 1 96 ? 16.343 2.313 -15.825 1.00 88.69 96 ALA A N 1
ATOM 753 C CA . ALA A 1 96 ? 16.400 1.169 -16.730 1.00 88.69 96 ALA A CA 1
ATOM 754 C C . ALA A 1 96 ? 15.343 1.246 -17.847 1.00 88.69 96 ALA A C 1
ATOM 756 O O . ALA A 1 96 ? 15.656 0.914 -18.986 1.00 88.69 96 ALA A O 1
ATOM 757 N N . THR A 1 97 ? 14.130 1.742 -17.564 1.00 85.75 97 THR A N 1
ATOM 758 C CA . THR A 1 97 ? 13.063 1.901 -18.576 1.00 85.75 97 THR A CA 1
ATOM 759 C C . THR A 1 97 ? 13.369 3.000 -19.599 1.00 85.75 97 THR A C 1
ATOM 761 O O . THR A 1 97 ? 12.963 2.897 -20.755 1.00 85.75 97 THR A O 1
ATOM 764 N N . ARG A 1 98 ? 14.093 4.053 -19.193 1.00 82.69 98 ARG A N 1
ATOM 765 C CA . ARG A 1 98 ? 14.503 5.169 -20.068 1.00 82.69 98 ARG A CA 1
ATOM 766 C C . ARG A 1 98 ? 15.697 4.845 -20.960 1.00 82.69 98 ARG A C 1
ATOM 768 O O . ARG A 1 98 ? 15.882 5.489 -21.990 1.00 82.69 98 ARG A O 1
ATOM 775 N N . SER A 1 99 ? 16.528 3.892 -20.553 1.00 66.88 99 SER A N 1
ATOM 776 C CA . SER A 1 99 ? 17.709 3.521 -21.322 1.00 66.88 99 SER A CA 1
ATOM 777 C C . SER A 1 99 ? 17.273 2.619 -22.478 1.00 66.88 99 SER A C 1
ATOM 779 O O . SER A 1 99 ? 16.656 1.585 -22.218 1.00 66.88 99 SER A O 1
ATOM 781 N N . PRO A 1 100 ? 17.566 2.958 -23.749 1.00 55.97 100 PRO A N 1
ATOM 782 C CA . PRO A 1 100 ? 17.279 2.054 -24.851 1.00 55.97 100 PRO A CA 1
ATOM 783 C C . PRO A 1 100 ? 18.033 0.756 -24.581 1.00 55.97 100 PRO A C 1
ATOM 785 O O . PRO A 1 100 ? 19.263 0.747 -24.507 1.00 55.97 100 PRO A O 1
ATOM 788 N N . THR A 1 101 ? 17.292 -0.332 -24.377 1.00 57.78 101 THR A N 1
ATOM 789 C CA . THR A 1 101 ? 17.869 -1.656 -24.170 1.00 57.78 101 THR A CA 1
ATOM 790 C C . THR A 1 101 ? 18.810 -1.919 -25.344 1.00 57.78 101 THR A C 1
ATOM 792 O O . THR A 1 101 ? 18.349 -1.900 -26.492 1.00 57.78 101 THR A O 1
ATOM 795 N N . PRO A 1 102 ? 20.123 -2.137 -25.130 1.00 49.19 102 PRO A N 1
ATOM 796 C CA . PRO A 1 102 ? 20.969 -2.594 -26.212 1.00 49.19 102 PRO A CA 1
ATOM 797 C C . PRO A 1 102 ? 20.395 -3.936 -26.653 1.00 49.19 102 PRO A C 1
ATOM 799 O O . PRO A 1 102 ? 20.498 -4.934 -25.939 1.00 49.19 102 PRO A O 1
ATOM 802 N N . ARG A 1 103 ? 19.720 -3.940 -27.814 1.00 56.94 103 ARG A N 1
ATOM 803 C CA . ARG A 1 103 ? 19.280 -5.160 -28.491 1.00 56.94 103 ARG A CA 1
ATOM 804 C C . ARG A 1 103 ? 20.480 -6.085 -28.482 1.00 56.94 103 ARG A C 1
ATOM 806 O O . ARG A 1 103 ? 21.497 -5.753 -29.089 1.00 56.94 103 ARG A O 1
ATOM 813 N N . SER A 1 104 ? 20.348 -7.201 -27.767 1.00 51.69 104 SER A N 1
ATOM 814 C CA . SER A 1 104 ? 21.309 -8.296 -27.766 1.00 51.69 104 SER A CA 1
ATOM 815 C C . SER A 1 104 ? 21.874 -8.442 -29.179 1.00 51.69 104 SER A C 1
ATOM 817 O O . SER A 1 104 ? 21.140 -8.765 -30.123 1.00 51.69 104 SER A O 1
ATOM 819 N N . ARG A 1 105 ? 23.164 -8.107 -29.347 1.00 53.00 105 ARG A N 1
ATOM 820 C CA . ARG A 1 105 ? 23.922 -8.486 -30.537 1.00 53.00 105 ARG A CA 1
ATOM 821 C C . ARG A 1 105 ? 23.844 -10.000 -30.545 1.00 53.00 105 ARG A C 1
ATOM 823 O O . ARG A 1 105 ? 24.550 -10.660 -29.790 1.00 53.00 105 ARG A O 1
ATOM 830 N N . ARG A 1 106 ? 22.959 -10.543 -31.384 1.00 50.50 106 ARG A N 1
ATOM 831 C CA . ARG A 1 106 ? 23.029 -11.941 -31.784 1.00 50.50 106 ARG A CA 1
ATOM 832 C C . ARG A 1 106 ? 24.462 -12.145 -32.261 1.00 50.50 106 ARG A C 1
ATOM 834 O O . ARG A 1 106 ? 24.857 -11.594 -33.287 1.00 50.50 106 ARG A O 1
ATOM 841 N N . HIS A 1 107 ? 25.255 -12.864 -31.476 1.00 47.66 107 HIS A N 1
ATOM 842 C CA . HIS A 1 107 ? 26.487 -13.446 -31.964 1.00 47.66 107 HIS A CA 1
ATOM 843 C C . HIS A 1 107 ? 26.070 -14.439 -33.046 1.00 47.66 107 HIS A C 1
ATOM 845 O O . HIS A 1 107 ? 25.718 -15.579 -32.759 1.00 47.66 107 HIS A O 1
ATOM 851 N N . SER A 1 108 ? 26.041 -13.975 -34.295 1.00 46.03 108 SER A N 1
ATOM 852 C CA . SER A 1 108 ? 26.097 -14.853 -35.451 1.00 46.03 108 SER A CA 1
ATOM 853 C C . SER A 1 108 ? 27.411 -15.614 -35.347 1.00 46.03 108 SER A C 1
ATOM 855 O O . SER A 1 108 ? 28.474 -15.075 -35.649 1.00 46.03 108 SER A O 1
ATOM 857 N N . THR A 1 109 ? 27.356 -16.866 -34.909 1.00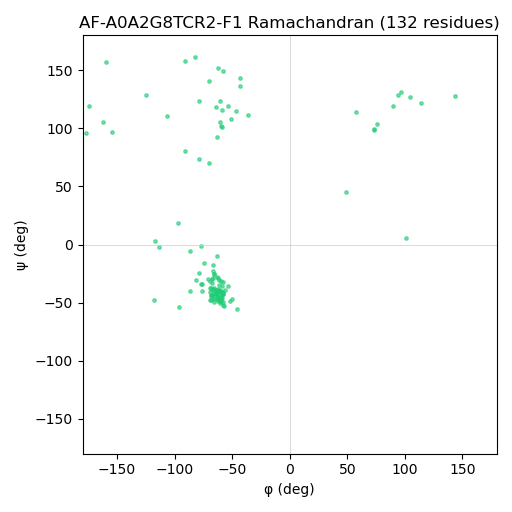 48.53 109 THR A N 1
ATOM 858 C CA . THR A 1 109 ? 28.405 -17.848 -35.177 1.00 48.53 109 THR A CA 1
ATOM 859 C C . THR A 1 109 ? 28.358 -18.204 -36.662 1.00 48.53 109 THR A C 1
ATOM 861 O O . THR A 1 109 ? 27.976 -19.297 -37.058 1.00 48.53 109 THR A O 1
ATOM 864 N N . ALA A 1 110 ? 28.743 -17.251 -37.510 1.00 48.66 110 ALA A N 1
ATOM 865 C CA . ALA A 1 110 ? 29.119 -17.520 -38.887 1.00 48.66 110 ALA A CA 1
ATOM 866 C C . ALA A 1 110 ? 30.627 -17.776 -38.908 1.00 48.66 110 ALA A C 1
ATOM 868 O O . ALA A 1 110 ? 31.427 -16.889 -39.188 1.00 48.66 110 ALA A O 1
ATOM 869 N N . ALA A 1 111 ? 31.007 -18.996 -38.547 1.00 44.69 111 ALA A N 1
ATOM 870 C CA . ALA A 1 111 ? 32.307 -19.547 -38.887 1.00 44.69 111 ALA A CA 1
ATOM 871 C C . ALA A 1 111 ? 32.196 -21.070 -38.914 1.00 44.69 111 ALA A C 1
ATOM 873 O O . ALA A 1 111 ? 32.303 -21.725 -37.878 1.00 44.69 111 ALA A O 1
ATOM 874 N N . ARG A 1 112 ? 31.998 -21.626 -40.109 1.00 41.66 112 ARG A N 1
ATOM 875 C CA . ARG A 1 112 ? 32.803 -22.761 -40.567 1.00 41.66 112 ARG A CA 1
ATOM 876 C C . ARG A 1 112 ? 32.688 -22.912 -42.079 1.00 41.66 112 ARG A C 1
ATOM 878 O O . ARG A 1 112 ? 31.664 -23.296 -42.627 1.00 41.66 112 ARG A O 1
ATOM 885 N N . THR A 1 113 ? 33.789 -22.495 -42.681 1.00 39.53 113 THR A N 1
ATOM 886 C CA . THR A 1 113 ? 34.298 -22.733 -44.020 1.00 39.53 113 THR A CA 1
ATOM 887 C C . THR A 1 113 ? 34.166 -24.186 -44.463 1.00 39.53 113 THR A C 1
ATOM 889 O O . THR A 1 113 ? 34.373 -25.120 -43.688 1.00 39.53 113 THR A O 1
ATOM 892 N N . ASP A 1 114 ? 33.864 -24.320 -45.749 1.00 36.81 114 ASP A N 1
ATOM 893 C CA . ASP A 1 114 ? 34.060 -25.505 -46.568 1.00 36.81 114 ASP A CA 1
ATOM 894 C C . AS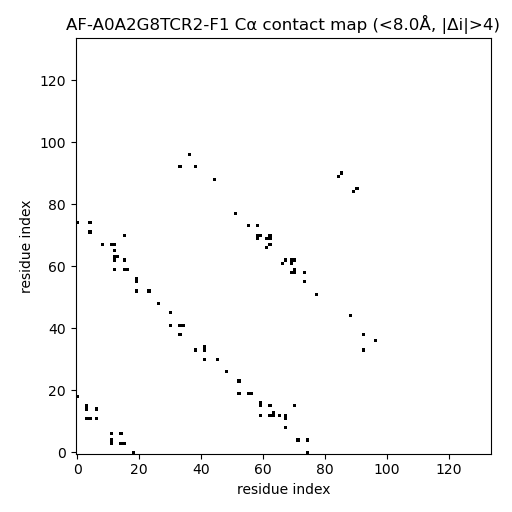P A 1 114 ? 35.554 -25.878 -46.673 1.00 36.81 114 ASP A C 1
ATOM 896 O O . ASP A 1 114 ? 36.436 -25.020 -46.637 1.00 36.81 114 ASP A O 1
ATOM 900 N N . SER A 1 115 ? 35.762 -27.178 -46.863 1.00 35.16 115 SER A N 1
ATOM 901 C CA . SER A 1 115 ? 36.913 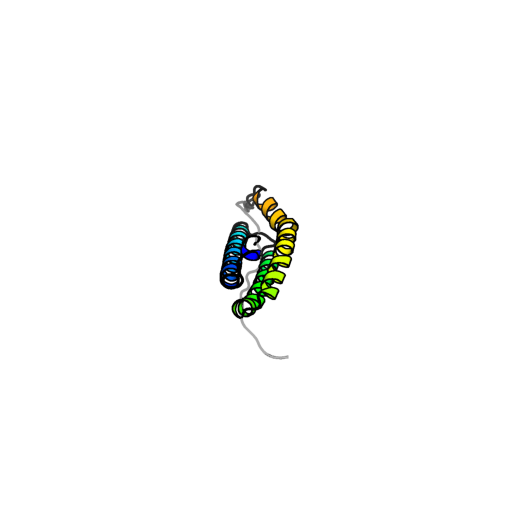-27.850 -47.459 1.00 35.16 115 SER A CA 1
ATOM 902 C C . SER A 1 115 ? 38.223 -28.010 -46.668 1.00 35.16 115 SER A C 1
ATOM 904 O O . SER A 1 115 ? 39.116 -27.172 -46.649 1.00 35.16 115 SER A O 1
ATOM 906 N N . GLN A 1 116 ? 38.366 -29.265 -46.218 1.00 36.50 116 GLN A N 1
ATOM 907 C CA . GLN A 1 116 ? 39.409 -30.200 -46.665 1.00 36.50 116 GLN A CA 1
ATOM 908 C C . GLN A 1 116 ? 40.592 -30.452 -45.716 1.00 36.50 116 GLN A C 1
ATOM 910 O O . GLN A 1 116 ? 41.316 -29.563 -45.294 1.00 36.50 116 GLN A O 1
ATOM 915 N N . ASP A 1 117 ? 40.790 -31.753 -45.485 1.00 38.72 117 ASP A N 1
ATOM 916 C CA . ASP A 1 117 ? 41.995 -32.410 -44.984 1.00 38.72 117 ASP A CA 1
ATOM 917 C C . ASP A 1 117 ? 42.346 -32.225 -43.496 1.00 38.72 117 ASP A C 1
ATOM 919 O O . ASP A 1 117 ? 43.027 -31.290 -43.085 1.00 38.72 117 ASP A O 1
ATOM 923 N N . ARG A 1 118 ? 41.976 -33.224 -42.681 1.00 43.19 118 ARG A N 1
ATOM 924 C CA . ARG A 1 118 ? 42.981 -34.108 -42.063 1.00 43.19 118 ARG A CA 1
ATOM 925 C C . ARG A 1 118 ? 42.347 -35.251 -41.279 1.00 43.19 118 ARG A C 1
ATOM 927 O O . ARG A 1 118 ? 41.635 -35.085 -40.293 1.00 43.19 118 ARG A O 1
ATOM 934 N N . ARG A 1 119 ? 42.685 -36.444 -41.757 1.00 36.47 119 ARG A N 1
ATOM 935 C CA . ARG A 1 119 ? 42.605 -37.742 -41.091 1.00 36.47 119 ARG A CA 1
ATOM 936 C C . ARG A 1 119 ? 43.101 -37.669 -39.641 1.00 36.47 119 ARG A C 1
ATOM 938 O O . ARG A 1 119 ? 44.198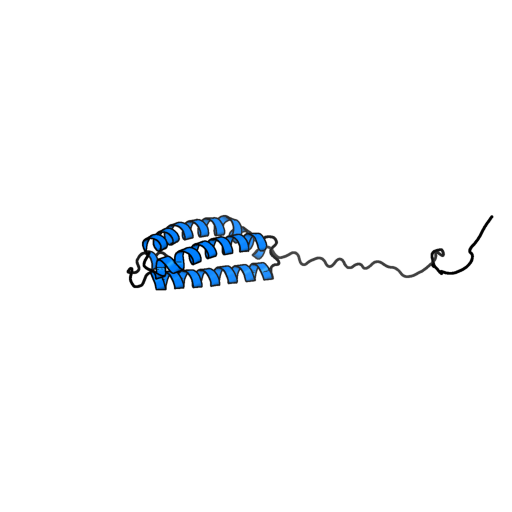 -37.174 -39.406 1.00 36.47 119 ARG A O 1
ATOM 945 N N . ALA A 1 120 ? 42.367 -38.315 -38.735 1.00 34.28 120 ALA A N 1
ATOM 946 C CA . ALA A 1 120 ? 42.831 -39.459 -37.935 1.00 34.28 120 ALA A CA 1
ATOM 947 C C . ALA A 1 120 ? 42.279 -39.448 -36.497 1.00 34.28 120 ALA A C 1
ATOM 949 O O . ALA A 1 120 ? 42.511 -38.517 -35.737 1.00 34.28 120 ALA A O 1
ATOM 950 N N . ARG A 1 121 ? 41.694 -40.598 -36.126 1.00 40.62 121 ARG A N 1
ATOM 951 C CA . ARG A 1 121 ? 41.556 -41.151 -34.764 1.00 40.62 121 ARG A CA 1
ATOM 952 C C . ARG A 1 121 ? 40.544 -40.465 -33.838 1.00 40.62 121 ARG A C 1
ATOM 954 O O . ARG A 1 121 ? 40.882 -39.528 -33.136 1.00 40.62 121 ARG A O 1
ATOM 961 N N . TYR A 1 122 ? 39.351 -41.052 -33.724 1.00 31.58 122 TYR A N 1
ATOM 962 C CA . TYR A 1 122 ? 39.018 -41.966 -32.615 1.00 31.58 122 TYR A CA 1
ATOM 963 C C . TYR A 1 122 ? 37.597 -42.518 -32.842 1.00 31.58 122 TYR A C 1
ATOM 965 O O . TYR A 1 122 ? 36.610 -41.867 -32.513 1.00 31.58 122 TYR A O 1
ATOM 973 N N . VAL A 1 123 ? 37.473 -43.710 -33.433 1.00 39.75 123 VAL A N 1
ATOM 974 C CA . VAL A 1 123 ? 36.221 -44.482 -33.386 1.00 39.75 123 VAL A CA 1
ATOM 975 C C . VAL A 1 123 ? 36.459 -45.644 -32.435 1.00 39.75 123 VAL A C 1
ATOM 977 O O . VAL A 1 123 ? 37.247 -46.546 -32.701 1.00 39.75 123 VAL A O 1
ATOM 980 N N . ARG A 1 124 ? 35.780 -45.552 -31.296 1.00 37.69 124 ARG A N 1
ATOM 981 C CA . ARG A 1 124 ? 35.546 -46.615 -30.326 1.00 37.69 124 ARG A CA 1
ATOM 982 C C . ARG A 1 124 ? 34.697 -47.698 -31.004 1.00 37.69 124 ARG A C 1
ATOM 984 O O . ARG A 1 124 ? 33.557 -47.421 -31.359 1.00 37.69 124 ARG A O 1
ATOM 991 N N . VAL A 1 125 ? 35.220 -48.916 -31.117 1.00 41.19 125 VAL A N 1
ATOM 992 C CA . VAL A 1 125 ? 34.415 -50.141 -31.256 1.00 41.19 125 VAL A CA 1
ATOM 993 C C . VAL A 1 125 ? 34.839 -51.092 -30.144 1.00 41.19 125 VAL A C 1
ATOM 995 O O . VAL A 1 125 ? 36.025 -51.282 -29.888 1.00 41.19 125 VAL A O 1
ATOM 998 N N . GLN A 1 126 ? 33.837 -51.586 -29.426 1.00 36.28 126 GLN A N 1
ATOM 999 C CA . GLN A 1 126 ? 33.952 -52.504 -28.306 1.00 36.28 126 GLN A CA 1
ATOM 1000 C C . GLN A 1 126 ? 34.092 -53.961 -28.771 1.00 36.28 126 GLN A C 1
ATOM 1002 O O . GLN A 1 126 ? 33.616 -54.303 -29.848 1.00 36.28 126 GLN A O 1
ATOM 1007 N N . ALA A 1 127 ? 34.587 -54.785 -27.838 1.00 33.81 127 ALA A N 1
ATOM 1008 C CA . ALA A 1 127 ? 34.092 -56.121 -27.477 1.00 33.81 127 ALA A CA 1
ATOM 1009 C C . ALA A 1 127 ? 35.006 -57.338 -27.765 1.00 33.81 127 ALA A C 1
ATOM 1011 O O . ALA A 1 127 ? 35.289 -57.668 -28.908 1.00 33.81 127 ALA A O 1
ATOM 1012 N N . GLN A 1 128 ? 35.285 -58.040 -26.649 1.00 38.38 128 GLN A N 1
ATOM 1013 C CA . GLN A 1 128 ? 35.353 -59.501 -26.431 1.00 38.38 128 GLN A CA 1
ATOM 1014 C C . GLN A 1 128 ? 36.693 -60.270 -26.477 1.00 38.38 128 GLN A C 1
ATOM 1016 O O . GLN A 1 128 ? 37.439 -60.200 -27.444 1.00 38.38 128 GLN A O 1
ATOM 1021 N N . GLY A 1 129 ? 36.872 -61.093 -25.421 1.00 34.47 129 GLY A N 1
ATOM 1022 C CA . GLY A 1 129 ? 37.868 -62.168 -25.224 1.00 34.47 129 GLY A CA 1
ATOM 1023 C C . GLY A 1 129 ? 39.128 -61.711 -24.4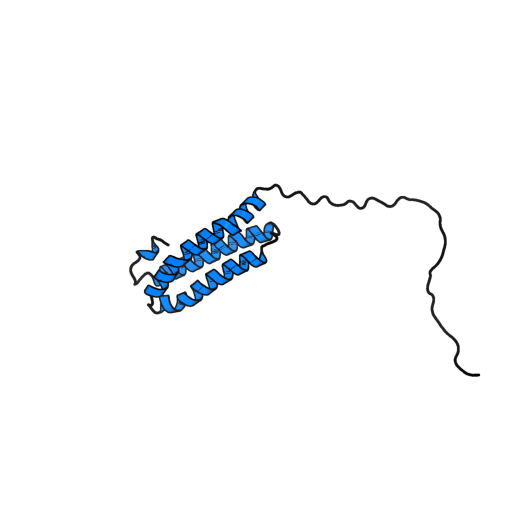75 1.00 34.47 129 GLY A C 1
ATOM 1024 O O . GLY A 1 129 ? 39.696 -60.705 -24.859 1.00 34.47 129 GLY A O 1
ATOM 1025 N N . GLU A 1 130 ? 39.643 -62.312 -23.401 1.00 38.09 130 GLU A N 1
ATOM 1026 C CA . GLU A 1 130 ? 39.505 -63.650 -22.818 1.00 38.09 130 GLU A CA 1
ATOM 1027 C C . GLU A 1 130 ? 39.921 -63.619 -21.332 1.00 38.09 130 GLU A C 1
ATOM 1029 O O . GLU A 1 130 ? 40.656 -62.738 -20.882 1.00 38.09 130 GLU A O 1
ATOM 1034 N N . TRP A 1 131 ? 39.415 -64.593 -20.578 1.00 34.44 131 TRP A N 1
ATOM 1035 C CA . TRP A 1 131 ? 39.716 -64.867 -19.176 1.00 34.44 131 TRP A CA 1
ATOM 1036 C C . TRP A 1 131 ? 40.893 -65.856 -19.044 1.00 34.44 131 TRP A C 1
ATOM 1038 O O . TRP A 1 131 ? 41.098 -66.679 -19.926 1.00 34.44 131 TRP A O 1
ATOM 1048 N N . GLU A 1 132 ? 41.537 -65.828 -17.870 1.00 36.38 132 GLU A N 1
ATOM 1049 C CA . GLU A 1 132 ? 42.373 -66.872 -17.233 1.00 36.38 132 GLU A CA 1
ATOM 1050 C C . GLU A 1 132 ? 43.897 -66.971 -17.484 1.00 36.38 132 GLU A C 1
ATOM 1052 O O . GLU A 1 132 ? 44.371 -67.312 -18.558 1.00 36.38 132 GLU A O 1
ATOM 1057 N N . ARG A 1 133 ? 44.607 -66.822 -16.346 1.00 41.22 133 ARG A N 1
ATOM 1058 C CA . ARG A 1 133 ? 45.740 -67.614 -15.815 1.00 41.22 133 ARG A CA 1
ATOM 1059 C C . ARG A 1 133 ? 47.009 -67.774 -16.667 1.00 41.22 133 ARG A C 1
ATOM 1061 O O . ARG A 1 133 ? 47.012 -68.567 -17.596 1.00 41.22 133 ARG A O 1
ATOM 1068 N N . VAL A 1 134 ? 48.121 -67.203 -16.174 1.00 44.22 134 VAL A N 1
ATOM 1069 C CA . VAL A 1 134 ? 49.241 -67.918 -15.499 1.00 44.22 134 VAL A CA 1
ATOM 1070 C C . VAL A 1 134 ? 49.842 -66.995 -14.441 1.00 44.22 134 VAL A C 1
ATOM 1072 O O . VAL A 1 134 ? 49.992 -65.792 -14.743 1.00 44.22 134 VAL A O 1
#

Mean predicted aligned error: 12.45 Å

Nearest PDB structures (foldseek):
  3waq-assembly1_A  TM=8.681E-01  e=1.187E-01  Nitratidesulfovibrio vulgaris str. Hildenborough
  4xpx-assembly1_A  TM=8.743E-01  e=1.495E-01  Methylococcus capsulatus str. Bath
  4xpw-assembly1_A  TM=8.725E-01  e=1.584E-01  Methylococcus capsulatus str. Bath

Organism: NCBI:txid1485217

Foldseek 3Di:
DVVLLPDPLVCNLVVLVVVLVVLVVVLVVVLVLCVVLVPVCSVVLVVLSCVLSVQSVVCNVVSVVRPVVSVVVNVVVVVVSVVVCCVPPVVVVVVSVPDDPPPPPPPPPPDDDDDDDDDDDDDDDDDDDDDDDD

Sequence (134 aa):
MERLARTPDDQFADGFNDLIAELETRLRDEEAVMEALNYPALRSHREQHARALAALHHAQPQVEGGDIALGHEALQLLPKWLLLHRSTMDLALASATRSPTPRSRRHSTAARTDSQDRRARYVRVQAQGEWERV

Secondary structure (DSSP, 8-state):
-TTGGGS-HHHHHHHHHHHHHHHHHHHHHHHHHHHHTT-TTHHHHHHHHHHHHHHHHHHHHHHHTT-HHHHHHHHHHHHHHHHHHIIIIIHHHHHHHHS-----------------------------------

Solvent-accessible surface area (backbone atoms only — not comparable to full-atom values): 8463 Å² total; per-residue (Å²): 105,81,66,51,78,70,45,57,77,95,54,32,41,62,49,51,52,52,49,50,55,54,48,52,52,52,56,50,54,52,50,50,53,34,57,76,65,66,40,90,59,48,68,66,52,50,48,54,52,50,54,54,49,51,55,49,62,64,44,44,66,46,25,67,71,64,38,55,67,61,49,50,52,48,64,65,47,49,59,57,50,51,52,53,43,44,72,59,51,51,50,51,52,55,52,57,72,69,44,80,74,78,73,77,76,75,78,75,85,83,76,82,80,83,85,85,88,81,91,81,88,86,84,92,78,87,88,85,88,85,85,84,89,133

InterPro domains:
  IPR035938 Hemerythrin-like superfamily [G3DSA:1.20.120.50] (1-100)
  IPR035938 Hemerythrin-like superfamily [SSF47188] (4-94)